Protein AF-A0A935R1R7-F1 (afdb_monomer)

Solvent-accessible surface area (backbone atoms only — not comparable to full-atom values): 4056 Å² total; per-residue (Å²): 114,52,77,50,75,44,67,47,77,81,81,70,43,58,54,35,36,44,38,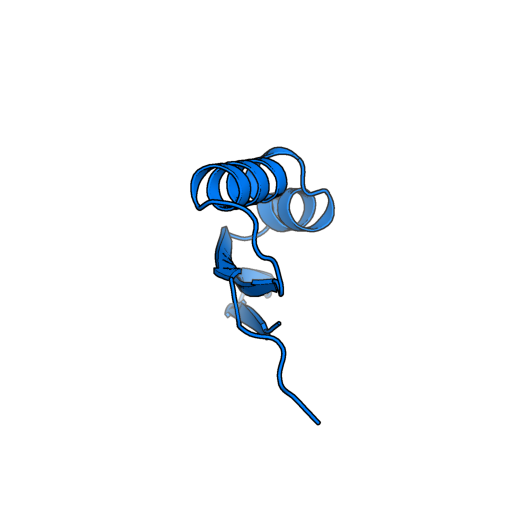43,44,68,39,73,66,87,73,57,69,71,56,54,54,50,50,46,52,44,44,73,74,65,28,66,67,57,49,60,47,48,76,70,24,49,69,49,71,50,75,43,77,40,79,79,79,87,125

Foldseek 3Di:
DDKDWDWDVVVTDTAEMEDEAEDADPDDPVVLVVVVVCCCPPPPVQVVVVVGYYYDYHYDYDHDPDD

Mean predicted aligned error: 3.48 Å

Secondary structure (DSSP, 8-state):
-EEEEEEETTTTEEEEEEEEEEEE----HHHHHHHHHHHHHH-HHHHHHHTTSEEEEEEEEE-----

Sequence (67 aa):
MTVQAERQDSPPRFTRFTYRLELVTDEPPRRLALLQRNIEKFGTVSGTLGLAAEVVGELVAVEAMNV

Nearest PDB structures (foldseek):
  1lql-assembly4_G  TM=8.347E-01  e=4.241E-01  Mycoplasmoides pneumoniae
  2pn2-assembly1_A-2  TM=7.338E-01  e=3.032E-01  Psychrobacter arcticus 273-4
  7ork-assembly1_A  TM=3.999E-01  e=7.256E-01  La Crosse virus
  7el9-assembly1_D  TM=5.276E-01  e=1.986E+00  Mammarenavirus machupoense
  7tvk-assembly1_C  TM=5.047E-01  e=2.124E+00  Pseudomonas pavonaceae

Structure (mmCIF, N/CA/C/O backbone):
data_AF-A0A935R1R7-F1
#
_entry.id   AF-A0A935R1R7-F1
#
loop_
_atom_site.group_PDB
_atom_site.id
_atom_site.type_symbol
_atom_site.label_atom_id
_atom_site.label_alt_id
_atom_site.label_comp_id
_atom_site.label_asym_id
_atom_site.label_entity_id
_atom_site.label_seq_id
_atom_site.pdbx_PDB_ins_code
_atom_site.Cartn_x
_atom_site.Cartn_y
_atom_site.Cartn_z
_atom_site.occupancy
_atom_site.B_iso_or_equiv
_atom_site.auth_seq_id
_atom_site.auth_comp_id
_atom_site.auth_asym_id
_atom_site.auth_atom_id
_atom_site.pdbx_PDB_model_num
ATOM 1 N N . MET A 1 1 ? -11.528 -6.008 0.052 1.00 84.62 1 MET A N 1
ATOM 2 C CA . MET A 1 1 ? -10.249 -5.578 -0.580 1.00 84.62 1 MET A CA 1
ATOM 3 C C . MET A 1 1 ? -10.297 -5.794 -2.081 1.00 84.62 1 MET A C 1
ATOM 5 O O . MET A 1 1 ? -10.628 -6.887 -2.528 1.00 84.62 1 MET A O 1
ATOM 9 N N . THR A 1 2 ? -9.901 -4.774 -2.840 1.00 96.19 2 THR A N 1
ATOM 10 C CA . THR A 1 2 ? -9.803 -4.812 -4.306 1.00 96.19 2 THR A CA 1
ATOM 11 C C . THR A 1 2 ? -8.451 -4.283 -4.772 1.00 96.19 2 THR A C 1
ATOM 13 O O . THR A 1 2 ? -7.886 -3.385 -4.146 1.00 96.19 2 THR A O 1
ATOM 16 N N . VAL A 1 3 ? -7.947 -4.820 -5.885 1.00 97.19 3 VAL A N 1
ATOM 17 C CA . VAL A 1 3 ? -6.731 -4.348 -6.564 1.00 97.19 3 VAL A CA 1
ATOM 18 C C . VAL A 1 3 ? -7.006 -4.291 -8.060 1.00 97.19 3 VAL A C 1
ATOM 20 O O . VAL A 1 3 ? -7.550 -5.236 -8.630 1.00 97.19 3 VAL A O 1
ATOM 23 N N . GLN A 1 4 ? -6.624 -3.189 -8.689 1.00 98.12 4 GLN A N 1
ATOM 24 C CA . GLN A 1 4 ? -6.680 -2.979 -10.129 1.00 98.12 4 GLN A CA 1
ATOM 25 C C . GLN A 1 4 ? -5.284 -2.630 -10.636 1.00 98.12 4 GLN A C 1
ATOM 27 O O . GLN A 1 4 ? -4.503 -1.992 -9.932 1.00 98.12 4 GLN A O 1
ATOM 32 N N . ALA A 1 5 ? -4.970 -3.073 -11.849 1.00 97.81 5 ALA A N 1
ATOM 33 C CA . ALA A 1 5 ? -3.690 -2.815 -12.487 1.00 97.81 5 ALA A CA 1
ATOM 34 C C . ALA A 1 5 ? -3.916 -2.284 -13.901 1.00 97.81 5 ALA A C 1
ATOM 36 O O . ALA A 1 5 ? -4.689 -2.852 -14.674 1.00 97.81 5 ALA A O 1
ATOM 37 N N . GLU A 1 6 ? -3.206 -1.219 -14.237 1.00 98.31 6 GLU A N 1
ATOM 38 C CA . GLU A 1 6 ? -3.113 -0.678 -15.582 1.00 98.31 6 GLU A CA 1
ATOM 39 C C . GLU A 1 6 ? -1.828 -1.187 -16.232 1.00 98.31 6 GLU A C 1
ATOM 41 O O . GLU A 1 6 ? -0.753 -1.215 -15.621 1.00 98.31 6 GLU A O 1
ATOM 46 N N . ARG A 1 7 ? -1.941 -1.603 -17.491 1.00 97.62 7 ARG A N 1
ATOM 47 C CA . ARG A 1 7 ? -0.836 -2.121 -18.292 1.00 97.62 7 ARG A CA 1
ATOM 48 C C . ARG A 1 7 ? -0.750 -1.334 -19.594 1.00 97.62 7 ARG A C 1
ATOM 50 O O . ARG A 1 7 ? -1.766 -1.082 -20.231 1.00 97.62 7 ARG A O 1
ATOM 57 N N . GLN A 1 8 ? 0.474 -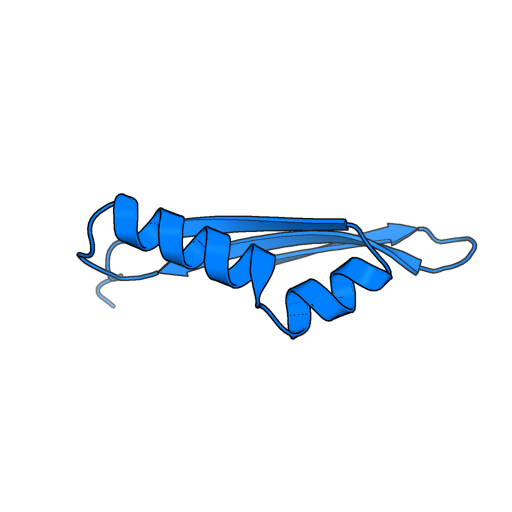1.030 -20.016 1.00 97.19 8 GLN A N 1
ATOM 58 C CA . GLN A 1 8 ? 0.771 -0.645 -21.394 1.00 97.19 8 GLN A CA 1
ATOM 59 C C . GLN A 1 8 ? 1.231 -1.862 -22.204 1.00 97.19 8 GLN A C 1
ATOM 61 O O . GLN A 1 8 ? 1.828 -2.797 -21.661 1.00 97.19 8 GLN A O 1
ATOM 66 N N . ASP A 1 9 ? 1.007 -1.832 -23.515 1.00 96.81 9 ASP A N 1
ATOM 67 C CA . ASP A 1 9 ? 1.329 -2.965 -24.387 1.00 96.81 9 ASP A CA 1
ATOM 68 C C . ASP A 1 9 ? 2.738 -2.936 -24.982 1.00 96.81 9 ASP A C 1
ATOM 70 O O . ASP A 1 9 ? 3.310 -4.003 -25.192 1.00 96.81 9 ASP A O 1
ATOM 74 N N . SER A 1 10 ? 3.332 -1.759 -25.226 1.00 95.62 10 SER A N 1
ATOM 75 C CA . SER A 1 10 ? 4.647 -1.666 -25.882 1.00 95.62 10 SER A CA 1
ATOM 76 C C . SER A 1 10 ? 5.539 -0.536 -25.322 1.00 95.62 10 SER A C 1
ATOM 78 O O . SER A 1 10 ? 5.140 0.627 -25.381 1.00 95.62 10 SER A O 1
ATOM 80 N N . PRO A 1 11 ? 6.733 -0.844 -24.764 1.00 93.69 11 PRO A N 1
ATOM 81 C CA . PRO A 1 11 ? 7.100 -2.179 -24.287 1.00 93.69 11 PRO A CA 1
ATOM 82 C C . PRO A 1 11 ? 6.093 -2.652 -23.219 1.00 93.69 11 PRO A C 1
ATOM 84 O O . PRO A 1 11 ? 5.557 -1.812 -22.490 1.00 93.69 11 PRO A O 1
ATOM 87 N N . PRO A 1 12 ? 5.800 -3.958 -23.116 1.00 96.88 12 PRO A N 1
ATOM 88 C CA . PRO A 1 12 ? 4.783 -4.454 -22.197 1.00 96.88 12 PRO A CA 1
ATOM 89 C C . PRO A 1 12 ? 5.234 -4.282 -20.746 1.00 96.88 12 PRO A C 1
ATOM 91 O O . PRO A 1 12 ? 6.268 -4.815 -20.344 1.00 96.88 12 PRO A O 1
ATOM 94 N N . ARG A 1 13 ? 4.455 -3.541 -19.953 1.00 96.81 13 ARG A N 1
ATOM 95 C CA . ARG A 1 13 ? 4.688 -3.364 -18.510 1.00 96.81 13 ARG A CA 1
ATOM 96 C C . ARG A 1 13 ? 3.438 -2.855 -17.801 1.00 96.81 13 ARG A C 1
ATOM 98 O O . ARG A 1 13 ? 2.573 -2.241 -18.424 1.00 96.81 13 ARG A O 1
ATOM 105 N N . PHE A 1 14 ? 3.379 -3.059 -16.490 1.00 97.88 14 PHE A N 1
ATOM 106 C CA . PHE A 1 14 ? 2.424 -2.351 -15.643 1.00 97.88 14 PHE A CA 1
ATOM 107 C C . PHE A 1 14 ? 2.834 -0.887 -15.500 1.00 97.88 14 PHE A C 1
ATOM 109 O O . PHE A 1 14 ? 4.021 -0.579 -15.407 1.00 97.88 14 PHE A O 1
ATOM 116 N N . THR A 1 15 ? 1.850 0.003 -15.509 1.00 98.06 15 THR A N 1
ATOM 117 C CA . THR A 1 15 ? 2.051 1.449 -15.359 1.00 98.06 15 THR A CA 1
ATOM 118 C C . THR A 1 15 ? 1.528 1.949 -14.025 1.00 98.06 15 THR A C 1
ATOM 120 O O . THR A 1 15 ? 2.134 2.844 -13.437 1.00 98.06 15 THR A O 1
ATOM 123 N N . ARG A 1 16 ? 0.445 1.347 -13.521 1.00 98.44 16 ARG A N 1
ATOM 124 C CA . ARG A 1 16 ? -0.183 1.740 -12.261 1.00 98.44 16 ARG A CA 1
ATOM 125 C C . ARG A 1 16 ? -0.887 0.570 -11.584 1.00 98.44 16 ARG A C 1
ATOM 127 O O . ARG A 1 16 ? -1.470 -0.280 -12.251 1.00 98.44 16 ARG A O 1
ATOM 134 N N . PHE A 1 17 ? -0.877 0.578 -10.260 1.00 98.25 17 PHE A N 1
ATOM 135 C CA . PHE A 1 17 ? -1.711 -0.247 -9.4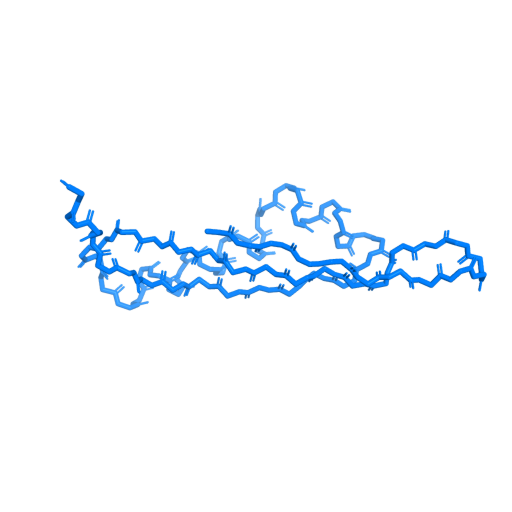00 1.00 98.25 17 PHE A CA 1
ATOM 136 C C . PHE A 1 17 ? -2.552 0.645 -8.490 1.00 98.25 17 PHE A C 1
ATOM 138 O O . PHE A 1 17 ? -2.025 1.567 -7.864 1.00 98.25 17 PHE A O 1
ATOM 145 N N . THR A 1 18 ? -3.838 0.328 -8.375 1.00 98.31 18 THR A N 1
ATOM 146 C CA . THR A 1 18 ? -4.779 0.995 -7.471 1.00 98.31 18 THR A CA 1
ATOM 147 C C . THR A 1 18 ? -5.381 -0.036 -6.532 1.00 98.31 18 THR A C 1
ATOM 149 O O . THR A 1 18 ? -5.881 -1.065 -6.990 1.00 98.31 18 THR A O 1
ATOM 152 N N . TYR A 1 19 ? -5.348 0.206 -5.222 1.00 96.94 19 TYR A N 1
ATOM 153 C CA . TYR A 1 19 ? -5.942 -0.709 -4.245 1.00 96.94 19 TYR A CA 1
ATOM 154 C C . TYR A 1 19 ? -6.853 -0.006 -3.239 1.00 96.94 19 TYR A C 1
ATOM 156 O O . TYR A 1 19 ? -6.639 1.149 -2.877 1.00 96.94 19 TYR A O 1
ATOM 164 N N . ARG A 1 20 ? -7.844 -0.752 -2.742 1.00 97.12 20 ARG A N 1
ATOM 165 C CA . ARG A 1 20 ? -8.699 -0.353 -1.619 1.00 97.12 20 ARG A CA 1
ATOM 166 C C . ARG A 1 20 ? -8.637 -1.414 -0.533 1.00 97.12 20 ARG A C 1
ATOM 168 O O . ARG A 1 20 ? -8.979 -2.581 -0.767 1.00 97.12 20 ARG A O 1
ATOM 175 N N . LEU A 1 21 ? -8.186 -1.002 0.647 1.00 95.31 21 LEU A N 1
ATOM 176 C CA . LEU A 1 21 ? -8.095 -1.844 1.830 1.00 95.31 21 LEU A CA 1
ATOM 177 C C . LEU A 1 21 ? -9.221 -1.467 2.790 1.00 95.31 21 LEU A C 1
ATOM 179 O O . LEU A 1 21 ? -9.327 -0.327 3.230 1.00 95.31 21 LEU A O 1
ATOM 183 N N . GLU A 1 22 ? -10.072 -2.439 3.088 1.00 95.69 22 GLU A N 1
ATOM 184 C CA . GLU A 1 22 ? -11.206 -2.285 3.996 1.00 95.69 22 GLU A CA 1
ATOM 185 C C . GLU A 1 22 ? -10.846 -2.952 5.315 1.00 95.69 22 GLU A C 1
ATOM 187 O O . GLU A 1 22 ? -10.460 -4.123 5.332 1.00 95.69 22 GLU A O 1
ATOM 192 N N . LEU A 1 23 ? -10.935 -2.197 6.403 1.00 95.12 23 LEU A N 1
ATOM 193 C CA . LEU A 1 23 ? -10.558 -2.650 7.731 1.00 95.12 23 LEU A CA 1
ATOM 194 C C . LEU A 1 23 ? -11.763 -2.570 8.664 1.00 95.12 23 LEU A C 1
ATOM 196 O O . LEU A 1 23 ? -12.311 -1.496 8.887 1.00 95.12 23 LEU A O 1
ATOM 200 N N . VAL A 1 24 ? -12.150 -3.700 9.245 1.00 96.00 24 VAL A N 1
ATOM 201 C CA . VAL A 1 24 ? -13.106 -3.709 10.356 1.00 96.00 24 VAL A CA 1
ATOM 202 C C . VAL A 1 24 ? -12.347 -3.332 11.624 1.00 96.00 24 VAL A C 1
ATOM 204 O O . VAL A 1 24 ? -11.482 -4.083 12.075 1.00 96.00 24 VAL A O 1
ATOM 207 N N . THR A 1 25 ? -12.621 -2.149 12.171 1.00 95.56 25 THR A N 1
ATOM 208 C CA . THR A 1 25 ? -11.971 -1.642 13.387 1.00 95.56 25 THR A CA 1
ATOM 209 C C . THR A 1 25 ? -12.767 -0.493 14.003 1.00 95.56 25 THR A C 1
ATOM 211 O O . THR A 1 25 ? -13.460 0.239 13.300 1.00 95.56 25 THR A O 1
ATOM 214 N N . ASP A 1 26 ? -12.634 -0.324 15.314 1.00 95.62 26 ASP A N 1
ATOM 215 C CA . ASP A 1 26 ? -13.124 0.802 16.112 1.00 95.62 26 ASP A CA 1
ATOM 216 C C . ASP A 1 26 ? -12.029 1.854 16.398 1.00 95.62 26 ASP A C 1
ATOM 218 O O . ASP A 1 26 ? -12.261 2.838 17.104 1.00 95.62 26 ASP A O 1
ATOM 222 N N . GLU A 1 27 ? -10.824 1.672 15.848 1.00 97.12 27 GLU A N 1
ATOM 223 C CA . GLU A 1 27 ? -9.705 2.585 16.055 1.00 97.12 27 GLU A CA 1
ATOM 224 C C . GLU A 1 27 ? -9.988 3.982 15.463 1.00 97.12 27 GLU A C 1
ATOM 226 O O . GLU A 1 27 ? -10.567 4.125 14.381 1.00 97.12 27 GLU A O 1
ATOM 231 N N . PRO A 1 28 ? -9.523 5.059 16.122 1.00 96.62 28 PR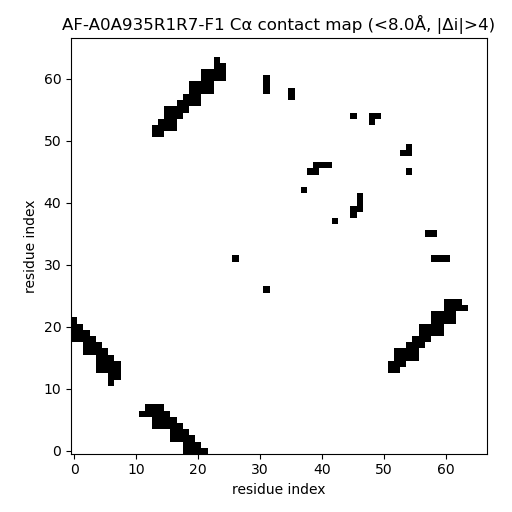O A N 1
ATOM 232 C CA . PRO A 1 28 ? -9.795 6.419 15.688 1.00 96.62 28 PRO A CA 1
ATOM 233 C C . PRO A 1 28 ? -9.098 6.755 14.355 1.00 96.62 28 PRO A C 1
ATOM 235 O O . PRO A 1 28 ? -8.026 6.214 14.061 1.00 96.62 28 PRO A O 1
ATOM 238 N N . PRO A 1 29 ? -9.581 7.768 13.605 1.00 95.31 29 PRO A N 1
ATOM 239 C CA . PRO A 1 29 ? -9.035 8.147 12.294 1.00 95.31 29 PRO A CA 1
ATOM 240 C C . PRO A 1 29 ? -7.515 8.370 12.263 1.00 95.31 29 PRO A C 1
ATOM 242 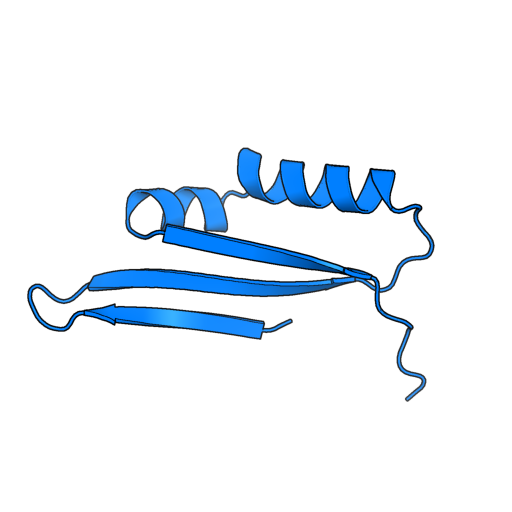O O . PRO A 1 29 ? -6.850 8.048 11.281 1.00 95.31 29 PRO A O 1
ATOM 245 N N . ARG A 1 30 ? -6.926 8.859 13.364 1.00 97.38 30 ARG A N 1
ATOM 246 C CA . ARG A 1 30 ? -5.468 9.041 13.487 1.00 97.38 30 ARG A CA 1
ATOM 247 C C . ARG A 1 30 ? -4.676 7.735 13.337 1.00 97.38 30 ARG A C 1
ATOM 249 O O . ARG A 1 30 ? -3.558 7.760 12.832 1.00 97.38 30 ARG A O 1
ATOM 256 N N . ARG A 1 31 ? -5.228 6.607 13.795 1.00 97.94 31 ARG A N 1
ATOM 257 C CA . ARG A 1 31 ? -4.598 5.280 13.728 1.00 97.94 31 ARG A CA 1
ATOM 258 C C . ARG A 1 31 ? -4.707 4.700 12.325 1.00 97.94 31 ARG A C 1
ATOM 260 O O . ARG A 1 31 ? -3.723 4.152 11.841 1.00 97.94 31 ARG A O 1
ATOM 267 N N . LEU A 1 32 ? -5.837 4.919 11.651 1.00 97.19 32 LEU A N 1
ATOM 268 C CA . LEU A 1 32 ? -6.008 4.581 10.235 1.00 97.19 32 LEU A CA 1
ATOM 269 C C . LEU A 1 32 ? -5.018 5.356 9.362 1.00 97.19 32 LEU A C 1
ATOM 271 O O . LEU A 1 32 ? -4.300 4.758 8.568 1.00 97.19 32 LEU A O 1
ATOM 275 N N . ALA A 1 33 ? -4.896 6.669 9.578 1.00 96.81 33 ALA A N 1
ATOM 276 C CA . ALA A 1 33 ? -3.934 7.502 8.860 1.00 96.81 33 ALA A CA 1
ATOM 277 C C . ALA A 1 33 ? -2.479 7.070 9.120 1.00 96.81 33 ALA A C 1
ATOM 279 O O . ALA A 1 33 ? -1.656 7.072 8.205 1.00 96.81 33 ALA A O 1
ATOM 280 N N . LEU A 1 34 ? -2.151 6.676 10.356 1.00 97.94 34 LEU A N 1
ATOM 281 C CA . LEU A 1 34 ? -0.837 6.121 10.683 1.00 97.94 34 LEU A CA 1
ATOM 282 C C . LEU A 1 34 ? -0.588 4.795 9.955 1.00 97.94 34 LEU A C 1
ATOM 284 O O . LEU A 1 34 ? 0.494 4.602 9.405 1.00 97.94 34 LEU A O 1
ATOM 288 N N . LEU A 1 35 ? -1.572 3.895 9.930 1.00 97.44 35 LEU A N 1
ATOM 289 C CA . LEU A 1 35 ? -1.464 2.622 9.225 1.00 97.44 35 LEU A CA 1
ATOM 290 C C . LEU A 1 35 ? -1.294 2.831 7.718 1.00 97.44 35 LEU A C 1
ATOM 292 O O . LEU A 1 35 ? -0.404 2.224 7.129 1.00 97.44 35 LEU A O 1
ATOM 296 N N . GLN A 1 36 ? -2.071 3.732 7.116 1.00 96.56 36 GLN A N 1
ATOM 297 C CA . GLN A 1 36 ? -1.923 4.082 5.706 1.00 96.56 36 GLN A CA 1
ATOM 298 C C . GLN A 1 36 ? -0.502 4.577 5.400 1.00 96.56 36 GLN A C 1
ATOM 300 O O . GLN A 1 36 ? 0.164 4.016 4.532 1.00 96.56 36 GLN A O 1
ATOM 305 N N . ARG A 1 37 ? 0.027 5.519 6.193 1.00 97.25 37 ARG A N 1
ATOM 306 C CA . ARG A 1 37 ? 1.420 5.985 6.057 1.00 97.25 37 ARG A CA 1
ATOM 307 C C . ARG A 1 37 ? 2.442 4.864 6.236 1.00 97.25 37 ARG A C 1
ATOM 309 O O . ARG A 1 37 ? 3.469 4.854 5.562 1.00 97.25 37 ARG A O 1
ATOM 316 N N . ASN A 1 38 ? 2.194 3.925 7.148 1.00 97.50 38 ASN A N 1
ATOM 317 C CA . ASN A 1 38 ? 3.086 2.787 7.354 1.00 97.50 38 ASN A CA 1
ATOM 318 C C . ASN A 1 38 ? 3.076 1.830 6.158 1.00 97.50 38 ASN A C 1
ATOM 320 O O . ASN A 1 38 ? 4.135 1.334 5.788 1.00 97.50 38 ASN A O 1
ATOM 324 N N . ILE A 1 39 ? 1.923 1.590 5.532 1.00 95.56 39 ILE A N 1
ATOM 325 C CA . ILE A 1 39 ? 1.821 0.771 4.316 1.00 95.56 39 ILE A CA 1
ATOM 326 C C . ILE A 1 39 ? 2.549 1.452 3.151 1.00 95.56 39 ILE A C 1
ATOM 328 O O . ILE A 1 39 ? 3.311 0.797 2.440 1.00 95.56 39 ILE A O 1
ATOM 332 N N . GLU A 1 40 ? 2.365 2.763 2.990 1.00 94.44 40 GLU A N 1
ATOM 333 C CA . GLU A 1 40 ? 3.035 3.562 1.957 1.00 94.44 40 GLU A CA 1
ATOM 334 C C . GLU A 1 40 ? 4.561 3.577 2.145 1.00 94.44 40 GLU A C 1
ATOM 336 O O . GLU A 1 40 ? 5.308 3.480 1.175 1.00 94.44 40 GLU A O 1
ATOM 341 N N . LYS A 1 41 ? 5.040 3.668 3.392 1.00 96.25 41 LYS A N 1
ATOM 342 C CA . LYS A 1 41 ? 6.472 3.812 3.695 1.00 96.25 41 LYS A CA 1
ATOM 343 C C . LYS A 1 41 ? 7.221 2.490 3.861 1.00 96.25 41 LYS A C 1
ATOM 345 O O . LYS A 1 41 ? 8.399 2.413 3.522 1.00 96.25 41 LYS A O 1
ATOM 350 N N . PHE A 1 42 ? 6.581 1.482 4.444 1.00 97.56 42 PHE A N 1
ATOM 351 C CA . PHE A 1 42 ? 7.233 0.246 4.887 1.00 97.56 42 PHE A CA 1
ATOM 352 C C . PHE A 1 42 ? 6.643 -1.017 4.251 1.00 97.56 42 PHE A C 1
ATOM 354 O O . PHE A 1 42 ? 7.143 -2.112 4.504 1.00 97.56 42 PHE A O 1
ATOM 361 N N . GLY A 1 43 ? 5.592 -0.901 3.435 1.00 96.31 43 GLY A N 1
ATOM 362 C CA . GLY A 1 43 ? 4.999 -2.049 2.762 1.00 96.31 43 GLY A CA 1
ATOM 363 C C . GLY A 1 43 ? 5.977 -2.685 1.774 1.00 96.31 43 GLY A C 1
ATOM 364 O O . GLY A 1 43 ? 6.430 -2.050 0.827 1.00 96.31 43 GLY A O 1
ATOM 365 N N . THR A 1 44 ? 6.303 -3.964 1.972 1.00 97.44 44 THR A N 1
ATOM 366 C CA . THR A 1 44 ? 7.282 -4.666 1.127 1.00 97.44 44 THR A CA 1
ATOM 367 C C . THR A 1 44 ? 6.766 -4.878 -0.295 1.00 97.4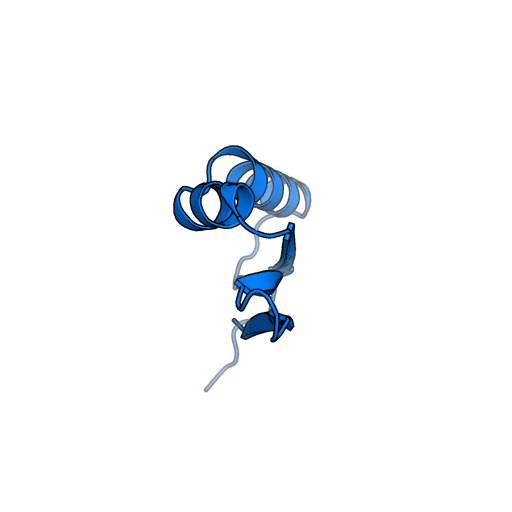4 44 THR A C 1
ATOM 369 O O . THR A 1 44 ? 7.488 -4.628 -1.258 1.00 97.44 44 THR A O 1
ATOM 372 N N . VAL A 1 45 ? 5.512 -5.319 -0.440 1.00 95.62 45 VAL A N 1
ATOM 373 C CA . VAL A 1 45 ? 4.898 -5.571 -1.754 1.00 95.62 45 VAL A CA 1
ATOM 374 C C . VAL A 1 45 ? 4.654 -4.258 -2.497 1.00 95.62 45 VAL A C 1
ATOM 376 O O . VAL A 1 45 ? 5.086 -4.127 -3.638 1.00 95.62 45 VAL A O 1
ATOM 379 N N . SER A 1 46 ? 4.029 -3.271 -1.845 1.00 95.00 46 SER A N 1
ATOM 380 C CA . SER A 1 46 ? 3.810 -1.936 -2.420 1.00 95.00 46 SER A CA 1
ATOM 381 C C . SER A 1 46 ? 5.130 -1.257 -2.780 1.00 95.00 46 SER A C 1
ATOM 383 O O . SER A 1 46 ? 5.257 -0.741 -3.884 1.00 95.00 46 SER A O 1
ATOM 385 N N . GLY A 1 47 ? 6.136 -1.330 -1.905 1.00 96.56 47 GLY A N 1
ATOM 386 C CA . GLY A 1 47 ? 7.469 -0.786 -2.156 1.00 96.56 47 GLY A CA 1
ATOM 387 C C . GLY A 1 47 ? 8.174 -1.452 -3.338 1.00 96.56 47 GLY A C 1
ATOM 388 O O . GLY A 1 47 ? 8.754 -0.762 -4.169 1.00 96.56 47 GLY A O 1
ATOM 389 N N . THR A 1 48 ? 8.078 -2.780 -3.461 1.00 97.62 48 THR A N 1
ATOM 390 C CA . THR A 1 48 ? 8.675 -3.530 -4.580 1.00 97.62 48 THR A CA 1
ATOM 391 C C . THR A 1 48 ? 7.991 -3.196 -5.905 1.00 97.62 48 THR A C 1
ATOM 393 O O . THR A 1 48 ? 8.669 -2.962 -6.902 1.00 97.62 48 THR A O 1
ATOM 396 N N . LEU A 1 49 ? 6.656 -3.131 -5.927 1.00 96.69 49 LEU A N 1
ATOM 397 C CA . LEU A 1 49 ? 5.897 -2.706 -7.109 1.00 96.69 49 LEU A CA 1
ATOM 398 C C . LEU A 1 49 ? 6.186 -1.243 -7.473 1.00 96.69 49 LEU A C 1
ATOM 400 O O . LEU A 1 49 ? 6.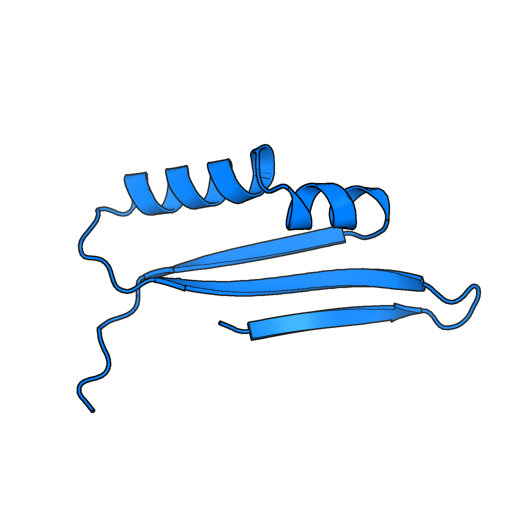320 -0.930 -8.655 1.00 96.69 49 LEU A O 1
ATOM 404 N N . GLY A 1 50 ? 6.371 -0.385 -6.466 1.00 97.06 50 GLY A N 1
ATOM 405 C CA . GLY A 1 50 ? 6.737 1.025 -6.609 1.00 97.06 50 GLY A CA 1
ATOM 406 C C . GLY A 1 50 ? 8.059 1.265 -7.345 1.00 97.06 50 GLY A C 1
ATOM 407 O O . GLY A 1 50 ? 8.273 2.350 -7.878 1.00 97.06 50 GLY A O 1
ATOM 408 N N . LEU A 1 51 ? 8.932 0.255 -7.433 1.00 97.12 51 LEU A N 1
ATOM 409 C CA . LEU A 1 51 ? 10.151 0.323 -8.247 1.00 97.12 51 LEU A CA 1
ATOM 410 C C . LEU A 1 51 ? 9.864 0.286 -9.756 1.00 97.12 51 LEU A C 1
ATOM 412 O O . LEU A 1 51 ? 10.713 0.697 -10.545 1.00 97.12 51 LEU A O 1
A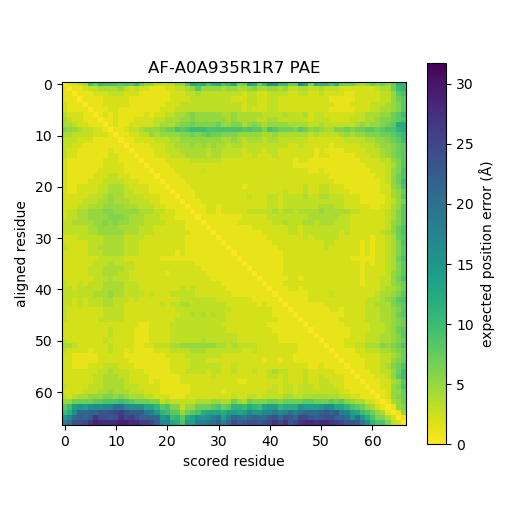TOM 416 N N . ALA A 1 52 ? 8.704 -0.233 -10.165 1.00 96.38 52 ALA A N 1
ATOM 417 C CA . ALA A 1 52 ? 8.371 -0.499 -11.564 1.00 96.38 52 ALA A CA 1
ATOM 418 C C . ALA A 1 52 ? 7.122 0.243 -12.064 1.00 96.38 52 ALA A C 1
ATOM 420 O O . ALA A 1 52 ? 7.021 0.509 -13.261 1.00 96.38 52 ALA A O 1
ATOM 421 N N . ALA A 1 53 ? 6.177 0.561 -11.180 1.00 97.62 53 ALA A N 1
ATOM 422 C CA . ALA A 1 53 ? 4.901 1.182 -11.515 1.00 97.62 53 ALA A CA 1
ATOM 423 C C . ALA A 1 53 ? 4.423 2.090 -10.378 1.00 97.62 53 ALA A C 1
ATOM 425 O O . ALA A 1 53 ? 4.817 1.921 -9.226 1.00 97.62 53 ALA A O 1
ATOM 426 N N . GLU A 1 54 ? 3.535 3.031 -10.688 1.00 98.19 54 GLU A N 1
ATOM 427 C CA . GLU A 1 54 ? 2.874 3.819 -9.651 1.00 98.19 54 GLU A CA 1
ATOM 428 C C . GLU A 1 54 ? 1.981 2.912 -8.795 1.00 98.19 54 GLU A C 1
ATOM 430 O O . GLU A 1 54 ? 1.252 2.075 -9.325 1.00 98.19 54 GLU A O 1
ATOM 435 N N . VAL A 1 55 ? 2.018 3.075 -7.474 1.00 98.12 55 VAL A N 1
ATOM 436 C CA . VAL A 1 55 ? 1.161 2.327 -6.550 1.00 98.12 55 VAL A CA 1
ATOM 437 C C . VAL A 1 55 ? 0.414 3.327 -5.689 1.00 98.12 55 VAL A C 1
ATOM 439 O O . VAL A 1 55 ? 1.022 4.050 -4.903 1.00 98.12 55 VAL A O 1
ATOM 442 N N . VAL A 1 56 ? -0.905 3.357 -5.836 1.00 97.44 56 VAL A N 1
ATOM 443 C CA . VAL A 1 56 ? -1.788 4.237 -5.072 1.00 97.44 56 VAL A CA 1
ATOM 444 C C . VAL A 1 56 ? -2.816 3.380 -4.364 1.00 97.44 56 VAL A C 1
ATOM 446 O O . VAL A 1 56 ? -3.347 2.422 -4.926 1.00 97.44 56 VAL A O 1
ATOM 449 N N . GLY A 1 57 ? -3.140 3.725 -3.130 1.00 96.06 57 GLY A N 1
ATOM 450 C CA . GLY A 1 57 ? -4.280 3.103 -2.497 1.00 96.06 57 GLY A CA 1
ATOM 451 C C . GLY A 1 57 ? -4.818 3.887 -1.333 1.00 96.06 57 GLY A C 1
ATOM 452 O O . GLY A 1 57 ? -4.243 4.876 -0.882 1.00 96.06 57 GLY A O 1
ATOM 453 N N . GLU A 1 58 ? -5.960 3.416 -0.873 1.00 96.38 58 GLU A N 1
ATOM 454 C CA . GLU A 1 58 ? -6.683 3.992 0.244 1.00 96.38 58 GLU A CA 1
ATOM 455 C C . GLU A 1 58 ? -7.002 2.912 1.272 1.00 96.38 58 GLU A C 1
ATOM 457 O O . GLU A 1 58 ? -7.232 1.741 0.939 1.00 96.38 58 GLU A O 1
ATOM 462 N N . LEU A 1 59 ? -7.016 3.328 2.534 1.00 96.50 59 LEU A N 1
ATOM 463 C CA . LEU A 1 59 ? -7.487 2.517 3.638 1.00 96.50 59 LEU A CA 1
ATOM 464 C C . LEU A 1 59 ? -8.769 3.131 4.191 1.00 96.50 59 LEU A C 1
ATOM 466 O O . LEU A 1 59 ? -8.792 4.297 4.582 1.00 96.50 59 LEU A O 1
ATOM 470 N N . VAL A 1 60 ? -9.824 2.325 4.257 1.00 95.38 60 VAL A N 1
ATOM 471 C CA . VAL A 1 60 ? -11.124 2.729 4.792 1.00 95.38 60 VAL A CA 1
ATOM 472 C C . VAL A 1 60 ? -11.529 1.805 5.929 1.00 95.38 60 VAL A C 1
ATOM 474 O O . VAL A 1 60 ? -11.369 0.586 5.842 1.00 95.38 60 VAL A O 1
ATOM 477 N N . ALA A 1 61 ? -12.060 2.382 7.005 1.00 96.06 61 ALA A N 1
ATOM 478 C CA . ALA A 1 61 ? -12.754 1.592 8.010 1.00 96.06 61 ALA A CA 1
ATOM 479 C C . ALA A 1 61 ? -14.138 1.206 7.479 1.00 96.06 61 ALA A C 1
ATOM 481 O O . ALA A 1 61 ? -14.813 2.025 6.852 1.00 96.06 61 ALA A O 1
ATOM 482 N N . VAL A 1 62 ? -14.543 -0.034 7.723 1.00 95.00 62 VAL A N 1
ATOM 483 C CA . VAL A 1 62 ? -15.869 -0.545 7.370 1.00 95.00 62 VAL A CA 1
ATOM 484 C C . VAL A 1 62 ? -16.506 -1.200 8.584 1.00 95.00 62 VAL A C 1
ATOM 486 O O . VAL A 1 62 ? -15.814 -1.704 9.471 1.00 95.00 62 VAL A O 1
ATOM 489 N N . GLU A 1 63 ? -17.832 -1.203 8.624 1.00 91.69 63 GLU A N 1
ATOM 490 C CA . GLU A 1 63 ? -18.560 -1.982 9.619 1.00 91.69 63 GLU A CA 1
ATOM 491 C C . GLU A 1 63 ? -18.409 -3.477 9.328 1.00 91.69 63 GLU A C 1
ATOM 493 O O . GLU A 1 63 ? -18.270 -3.899 8.175 1.00 91.69 63 GLU A O 1
ATOM 498 N N . ALA A 1 64 ? -18.433 -4.293 10.382 1.00 84.31 64 ALA A N 1
A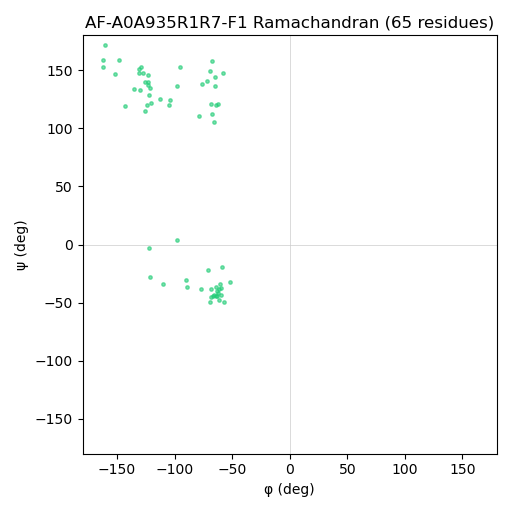TOM 499 C CA . ALA A 1 64 ? -18.507 -5.734 10.211 1.00 84.31 64 ALA A CA 1
ATOM 500 C C . ALA A 1 64 ? -19.822 -6.073 9.497 1.00 84.31 64 ALA A C 1
ATOM 502 O O . ALA A 1 64 ? -20.903 -5.761 9.995 1.00 84.31 64 ALA A O 1
ATOM 503 N N . MET A 1 65 ? -19.743 -6.720 8.333 1.00 77.62 65 MET A N 1
ATOM 504 C CA . MET A 1 65 ? -20.934 -7.311 7.733 1.00 77.62 65 MET A CA 1
ATOM 505 C C . MET A 1 65 ? -21.389 -8.469 8.623 1.00 77.62 65 MET A C 1
ATOM 507 O O . MET A 1 65 ? -20.693 -9.480 8.722 1.00 77.62 65 MET A O 1
ATOM 511 N N . ASN A 1 66 ? -22.550 -8.321 9.264 1.00 54.69 66 ASN A N 1
ATOM 512 C CA . ASN A 1 66 ? -23.254 -9.447 9.870 1.00 54.69 66 ASN A CA 1
ATOM 513 C C . ASN A 1 66 ? -23.711 -10.377 8.737 1.00 54.69 66 ASN A C 1
ATOM 515 O O . ASN A 1 66 ? -24.629 -10.029 7.992 1.00 54.69 66 ASN A O 1
ATOM 519 N N . VAL A 1 67 ? -23.032 -11.516 8.592 1.00 55.78 67 VAL A N 1
ATOM 520 C CA . VAL A 1 67 ? -23.497 -12.658 7.788 1.00 55.78 67 VAL A CA 1
ATOM 521 C C . VAL A 1 67 ? -24.413 -13.520 8.642 1.00 55.78 67 VAL A C 1
ATOM 523 O O . VAL A 1 67 ? -24.052 -13.755 9.818 1.00 55.78 67 VAL A O 1
#

pLDDT: mean 94.79, std 7.68, range [54.69, 98.44]

Radius of gyration: 14.38 Å; Cα contacts (8 Å, |Δi|>4): 89; chains: 1; bounding box: 34×22×42 Å